Protein AF-A0A945A8N0-F1 (afdb_monomer_lite)

Structure (mmCIF, N/CA/C/O backbone):
data_AF-A0A945A8N0-F1
#
_entry.id   AF-A0A945A8N0-F1
#
loop_
_atom_site.group_PDB
_atom_site.id
_atom_site.type_symbol
_atom_site.label_atom_id
_atom_site.label_alt_id
_atom_site.label_comp_id
_atom_site.label_asym_id
_atom_site.label_entity_id
_atom_site.label_seq_id
_atom_site.pdbx_PDB_ins_code
_atom_site.Cartn_x
_atom_site.Cartn_y
_atom_site.Cartn_z
_atom_site.occupancy
_atom_site.B_iso_or_equiv
_atom_site.auth_seq_id
_atom_site.auth_comp_id
_atom_site.auth_asym_id
_atom_site.auth_atom_id
_atom_site.pdbx_PDB_model_num
ATOM 1 N N . SER A 1 1 ? -7.516 -14.928 -5.498 1.00 61.53 1 SER A N 1
ATOM 2 C CA . SER A 1 1 ? -8.522 -14.545 -6.513 1.00 61.53 1 SER A CA 1
ATOM 3 C C . SER A 1 1 ? -9.574 -15.622 -6.805 1.00 61.53 1 SER A C 1
ATOM 5 O O . SER A 1 1 ? -10.712 -15.244 -7.019 1.00 61.53 1 SER A O 1
ATOM 7 N N . ALA A 1 2 ? -9.307 -16.934 -6.730 1.00 69.88 2 ALA A N 1
ATOM 8 C CA . ALA A 1 2 ? -10.368 -17.948 -6.915 1.00 69.88 2 ALA A CA 1
ATOM 9 C C . ALA A 1 2 ? -11.457 -17.937 -5.819 1.00 69.88 2 ALA A C 1
ATOM 11 O O . ALA A 1 2 ? -12.638 -18.062 -6.122 1.00 69.88 2 ALA A O 1
ATOM 12 N N . ARG A 1 3 ? -11.065 -17.733 -4.552 1.00 75.88 3 ARG A N 1
ATOM 13 C CA . ARG A 1 3 ? -12.014 -17.584 -3.438 1.00 75.88 3 ARG A CA 1
ATOM 14 C C . ARG A 1 3 ? -12.901 -16.350 -3.614 1.00 75.88 3 ARG A C 1
ATOM 16 O O . ARG A 1 3 ? -14.107 -16.500 -3.582 1.00 75.88 3 ARG A O 1
ATOM 23 N N . LEU A 1 4 ? -12.302 -15.191 -3.907 1.00 73.12 4 LEU A N 1
ATOM 24 C CA . LEU A 1 4 ? -13.025 -13.930 -4.132 1.00 73.12 4 LEU A CA 1
ATOM 25 C C . LEU A 1 4 ? -14.099 -14.052 -5.225 1.00 73.12 4 LEU A C 1
ATOM 27 O O . LEU A 1 4 ? -15.208 -13.565 -5.064 1.00 73.12 4 LEU A O 1
ATOM 31 N N . VAL A 1 5 ? -13.803 -14.744 -6.329 1.00 76.75 5 VAL A N 1
ATOM 32 C CA . VAL A 1 5 ? -14.764 -14.961 -7.430 1.00 76.75 5 VAL A CA 1
ATOM 33 C C . VAL A 1 5 ? -15.985 -15.789 -6.999 1.00 76.75 5 VAL A C 1
ATOM 35 O O . VAL A 1 5 ? -17.083 -15.582 -7.509 1.00 76.75 5 VAL A O 1
ATOM 38 N N . ILE A 1 6 ? -15.806 -16.726 -6.069 1.00 77.38 6 ILE A N 1
ATOM 39 C CA . ILE A 1 6 ? -16.855 -17.663 -5.646 1.00 77.38 6 ILE A CA 1
ATOM 40 C C . ILE A 1 6 ? -17.604 -17.142 -4.416 1.00 77.38 6 ILE A C 1
ATOM 42 O O . ILE A 1 6 ? -18.830 -17.158 -4.407 1.00 77.38 6 ILE A O 1
ATOM 46 N N . ASP A 1 7 ? -16.875 -16.690 -3.397 1.00 73.50 7 ASP A N 1
ATOM 47 C CA . ASP A 1 7 ? -17.421 -16.291 -2.098 1.00 73.50 7 ASP A CA 1
ATOM 48 C C . ASP A 1 7 ? -17.846 -14.811 -2.084 1.00 73.50 7 ASP A C 1
ATOM 50 O O . ASP A 1 7 ? -18.909 -14.500 -1.557 1.00 73.50 7 ASP A O 1
ATOM 54 N N . GLU A 1 8 ? -17.062 -13.899 -2.673 1.00 77.94 8 GLU A N 1
ATOM 55 C CA . GLU A 1 8 ? -17.353 -12.456 -2.643 1.00 77.94 8 GLU A CA 1
ATOM 56 C C . GLU A 1 8 ? -18.157 -11.965 -3.862 1.00 77.94 8 GLU A C 1
ATOM 58 O O . GLU A 1 8 ? -19.059 -11.145 -3.707 1.00 77.94 8 GLU A O 1
ATOM 63 N N . PHE A 1 9 ? -17.877 -12.467 -5.070 1.00 76.50 9 PHE A N 1
ATOM 64 C CA . PHE A 1 9 ? -18.619 -12.097 -6.288 1.00 76.50 9 PHE A CA 1
ATOM 65 C C . PHE A 1 9 ? -19.846 -12.983 -6.563 1.00 76.50 9 PHE A C 1
ATOM 67 O O . PHE A 1 9 ? -20.593 -12.703 -7.497 1.00 76.50 9 PHE A O 1
ATOM 74 N N . TYR A 1 10 ? -20.062 -14.045 -5.775 1.00 78.44 10 TYR A N 1
ATOM 75 C CA . TYR A 1 10 ? -21.192 -14.983 -5.896 1.00 78.44 10 TYR A CA 1
ATOM 76 C C . TYR A 1 10 ? -21.394 -15.597 -7.297 1.00 78.44 10 TYR A C 1
ATOM 78 O O . TYR A 1 10 ? -22.492 -16.040 -7.633 1.00 78.44 10 TYR A O 1
ATOM 86 N N . ILE A 1 11 ? -20.343 -15.677 -8.123 1.00 77.06 11 ILE A N 1
ATOM 87 C CA . ILE A 1 11 ? -20.446 -16.167 -9.512 1.00 77.06 11 ILE A CA 1
ATOM 88 C C . ILE A 1 11 ? -20.772 -17.672 -9.551 1.00 77.06 11 ILE A C 1
ATOM 90 O O . ILE A 1 11 ? -21.426 -18.153 -10.475 1.00 77.06 11 ILE A O 1
ATOM 94 N N . PHE A 1 12 ? -20.359 -18.428 -8.529 1.00 77.25 12 PHE A N 1
ATOM 95 C CA . PHE A 1 12 ? -20.656 -19.853 -8.389 1.00 77.25 12 PHE A CA 1
ATOM 96 C C . PHE A 1 12 ? -21.023 -20.209 -6.947 1.00 77.25 12 PHE A C 1
ATOM 98 O O . PHE A 1 12 ? -20.563 -19.581 -6.000 1.00 77.25 12 PHE A O 1
ATOM 105 N N . LYS A 1 13 ? -21.792 -21.291 -6.756 1.00 79.06 13 LYS A N 1
ATOM 106 C CA . LYS A 1 13 ? -22.038 -21.847 -5.414 1.00 79.06 13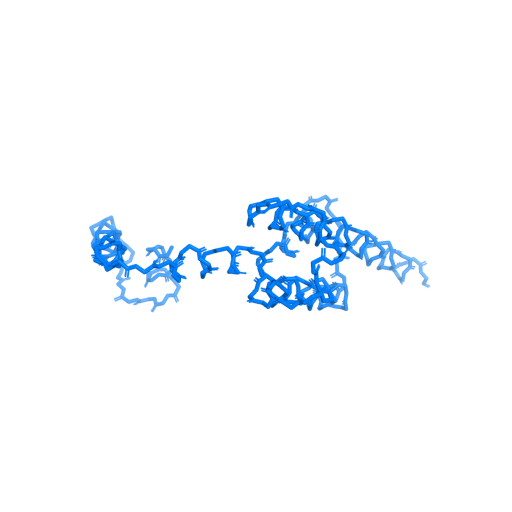 LYS A CA 1
ATOM 107 C C . LYS A 1 13 ? -20.736 -22.360 -4.793 1.00 79.06 13 LYS A C 1
ATOM 109 O O . LYS A 1 13 ? -19.941 -23.014 -5.477 1.00 79.06 13 LYS A O 1
ATOM 114 N N . ARG A 1 14 ? -20.558 -22.135 -3.489 1.00 78.69 14 ARG A N 1
ATOM 115 C CA . ARG A 1 14 ? -19.398 -22.606 -2.722 1.00 78.69 14 ARG A CA 1
ATOM 116 C C . ARG A 1 14 ? -19.330 -24.137 -2.737 1.00 78.69 14 ARG A C 1
ATOM 118 O O . ARG A 1 14 ? -20.122 -24.821 -2.099 1.00 78.69 14 ARG A O 1
ATOM 125 N N . SER A 1 15 ? -18.405 -24.675 -3.527 1.00 84.81 15 SER A N 1
ATOM 126 C CA . SER A 1 15 ? -18.193 -26.110 -3.741 1.00 84.81 15 SER A CA 1
ATOM 127 C C . SER A 1 15 ? -16.740 -26.368 -4.131 1.00 84.81 15 SER A C 1
ATOM 129 O O . SER A 1 15 ? -16.128 -25.549 -4.819 1.00 84.81 15 SER A O 1
ATOM 131 N N . ILE A 1 16 ? -16.196 -27.530 -3.749 1.00 83.69 16 ILE A N 1
ATOM 132 C CA . ILE A 1 16 ? -14.830 -27.952 -4.106 1.00 83.69 16 ILE A CA 1
ATOM 133 C C . ILE A 1 16 ? -14.652 -27.997 -5.631 1.00 83.69 16 ILE A C 1
ATOM 135 O O . ILE A 1 16 ? -13.614 -27.574 -6.142 1.00 83.69 16 ILE A O 1
ATOM 139 N N . LYS A 1 17 ? -15.668 -28.466 -6.372 1.00 85.94 17 LYS A N 1
ATOM 140 C CA . LYS A 1 17 ? -15.616 -28.553 -7.841 1.00 85.94 17 LYS A CA 1
ATOM 141 C C . LYS A 1 17 ? -15.509 -27.162 -8.472 1.00 85.94 17 LYS A C 1
ATOM 143 O O . LYS A 1 17 ? -14.647 -26.943 -9.316 1.00 85.94 17 LYS A O 1
ATOM 148 N N . ASN A 1 18 ? -16.317 -26.215 -7.999 1.00 84.06 18 ASN A N 1
ATOM 149 C CA . ASN A 1 18 ? -16.313 -24.835 -8.493 1.00 84.06 18 ASN A CA 1
ATOM 150 C C . ASN A 1 18 ? -15.016 -24.104 -8.116 1.00 84.06 18 ASN A C 1
ATOM 152 O O . ASN A 1 18 ? -14.457 -23.385 -8.939 1.00 84.06 18 ASN A O 1
ATOM 156 N N . GLY A 1 19 ? -14.484 -24.366 -6.915 1.00 84.75 19 GLY A N 1
ATOM 157 C CA . GLY A 1 19 ? -13.174 -23.877 -6.477 1.00 84.75 19 GLY A CA 1
ATOM 158 C C . GLY A 1 19 ? -12.042 -24.305 -7.408 1.00 84.75 19 GLY A C 1
ATOM 159 O O . GLY A 1 19 ? -11.244 -23.472 -7.836 1.00 84.75 19 GLY A O 1
ATOM 160 N N . ARG A 1 20 ? -12.009 -25.591 -7.777 1.00 89.50 20 ARG A N 1
ATOM 161 C CA . ARG A 1 20 ? -11.009 -26.133 -8.708 1.00 89.50 20 ARG A CA 1
ATOM 162 C C . ARG A 1 20 ? -11.128 -25.525 -10.103 1.00 89.50 20 ARG A C 1
ATOM 164 O O . ARG A 1 20 ? -10.103 -25.162 -10.668 1.00 89.50 20 ARG A O 1
ATOM 171 N N . ILE A 1 21 ? -12.351 -25.359 -10.616 1.00 87.75 21 ILE A N 1
ATOM 172 C CA . ILE A 1 21 ? -12.590 -24.715 -11.917 1.00 87.75 21 ILE A CA 1
ATOM 173 C C . ILE A 1 21 ? -12.052 -23.280 -11.901 1.00 87.75 21 ILE A C 1
ATOM 175 O O . ILE A 1 21 ? -11.253 -22.920 -12.761 1.00 87.75 21 ILE A O 1
ATOM 179 N N . ALA A 1 22 ? -12.397 -22.483 -10.884 1.00 87.06 22 ALA A N 1
ATOM 180 C CA . ALA A 1 22 ? -11.898 -21.114 -10.771 1.00 87.06 22 ALA A CA 1
ATOM 181 C C . ALA A 1 22 ? -10.362 -21.062 -10.693 1.00 87.06 22 ALA A C 1
ATOM 183 O O . ALA A 1 22 ? -9.743 -20.245 -11.375 1.00 87.06 22 ALA A O 1
ATOM 184 N N . MET A 1 23 ? -9.735 -21.954 -9.916 1.00 89.25 23 MET A N 1
ATOM 185 C CA . MET A 1 23 ? -8.273 -22.066 -9.860 1.00 89.25 23 MET A CA 1
ATOM 186 C C . MET A 1 23 ? -7.666 -22.401 -11.228 1.00 89.25 23 MET A C 1
ATOM 188 O O . MET A 1 23 ? -6.725 -21.725 -11.641 1.00 89.25 23 MET A O 1
ATOM 192 N N . SER A 1 24 ? -8.215 -23.384 -11.952 1.00 90.38 24 SER A N 1
ATOM 193 C CA . SER A 1 24 ? -7.718 -23.752 -13.284 1.00 90.38 24 SER A CA 1
ATOM 194 C C . SER A 1 24 ? -7.872 -22.625 -14.301 1.00 90.38 24 SER A C 1
ATOM 196 O O . SER A 1 24 ? -6.977 -22.410 -15.111 1.00 90.38 24 SER A O 1
ATOM 198 N N . THR A 1 25 ? -8.960 -21.859 -14.221 1.00 90.12 25 THR A N 1
ATOM 199 C CA . THR A 1 25 ? -9.207 -20.721 -15.106 1.00 90.12 25 THR A CA 1
ATOM 200 C C . THR A 1 25 ? -8.189 -19.609 -14.863 1.00 90.12 25 THR A C 1
ATOM 202 O O . THR A 1 25 ? -7.555 -19.148 -15.809 1.00 90.12 25 THR A O 1
ATOM 205 N N . PHE A 1 26 ? -7.954 -19.220 -13.603 1.00 89.12 26 PHE A N 1
ATOM 206 C CA . PHE A 1 26 ? -6.913 -18.238 -13.274 1.00 89.12 26 PHE A CA 1
ATOM 207 C C . PHE A 1 26 ? -5.516 -18.709 -13.689 1.00 89.12 26 PHE A C 1
ATOM 209 O O . PHE A 1 26 ? -4.736 -17.907 -14.199 1.00 89.12 26 PHE A O 1
ATOM 216 N N . MET A 1 27 ? -5.214 -19.997 -13.509 1.00 89.44 27 MET A N 1
ATOM 217 C CA . MET A 1 27 ? -3.953 -20.589 -13.955 1.00 89.44 27 MET A CA 1
ATOM 218 C C . MET A 1 27 ? -3.798 -20.493 -15.478 1.00 89.44 27 MET A C 1
ATOM 220 O O . MET A 1 27 ? -2.757 -20.045 -15.949 1.00 89.44 27 MET A O 1
ATOM 224 N N . ALA A 1 28 ? -4.827 -20.869 -16.244 1.00 92.00 28 ALA A N 1
ATOM 225 C CA . ALA A 1 28 ? -4.802 -20.813 -17.703 1.00 92.00 28 ALA A CA 1
ATOM 226 C C . ALA A 1 28 ? -4.631 -19.376 -18.217 1.00 92.00 28 ALA A C 1
ATOM 228 O O . ALA A 1 28 ? -3.811 -19.141 -19.099 1.00 92.00 28 ALA A O 1
ATOM 229 N N . PHE A 1 29 ? -5.336 -18.405 -17.628 1.00 87.94 29 PHE A N 1
ATOM 230 C CA . PHE A 1 29 ? -5.161 -16.991 -17.972 1.00 87.94 29 PHE A CA 1
ATOM 231 C C . PHE A 1 29 ? -3.764 -16.472 -17.626 1.00 87.94 29 PHE A C 1
ATOM 233 O O . PHE A 1 29 ? -3.154 -15.794 -18.447 1.00 87.94 29 PHE A O 1
ATOM 240 N N . GLY A 1 30 ? -3.233 -16.815 -16.448 1.00 85.38 30 GLY A N 1
ATOM 241 C CA . GLY A 1 30 ? -1.864 -16.461 -16.072 1.00 85.38 30 GLY A CA 1
ATOM 242 C C . GLY A 1 30 ? -0.836 -17.036 -17.050 1.00 85.38 30 GLY A C 1
ATOM 243 O O . GLY A 1 30 ? 0.042 -16.312 -17.508 1.00 85.38 30 GLY A O 1
ATOM 244 N N . LEU A 1 31 ? -0.996 -18.304 -17.439 1.00 87.44 31 LEU A N 1
ATOM 245 C CA . LEU A 1 31 ? -0.125 -18.968 -18.409 1.00 87.44 31 LEU A CA 1
ATOM 246 C C . LEU A 1 31 ? -0.218 -18.308 -19.789 1.00 87.44 31 LEU A C 1
ATOM 248 O O . LEU A 1 31 ? 0.812 -18.004 -20.388 1.00 87.44 31 LEU A O 1
ATOM 252 N N . LEU A 1 32 ? -1.428 -18.012 -20.268 1.00 87.25 32 LEU A N 1
ATOM 253 C CA . LEU A 1 32 ? -1.618 -17.277 -21.520 1.00 87.25 32 LEU A CA 1
ATOM 254 C C . LEU A 1 32 ? -0.897 -15.927 -21.483 1.00 87.25 32 LEU A C 1
ATOM 256 O O . LEU A 1 32 ? -0.185 -15.609 -22.429 1.00 87.25 32 LEU A O 1
ATOM 260 N N . PHE A 1 33 ? -0.993 -15.178 -20.379 1.00 81.81 33 PHE A N 1
ATOM 261 C CA . PHE A 1 33 ? -0.272 -13.913 -20.229 1.00 81.81 33 PHE A CA 1
ATOM 262 C C . PHE A 1 33 ? 1.253 -14.073 -20.223 1.00 81.81 33 PHE A C 1
ATOM 264 O O . PHE A 1 33 ? 1.941 -13.193 -20.733 1.00 81.81 33 PHE A O 1
ATOM 271 N N . THR A 1 34 ? 1.792 -15.191 -19.727 1.00 80.88 34 THR A N 1
ATOM 272 C CA . THR A 1 34 ? 3.243 -15.455 -19.774 1.00 80.88 34 THR A CA 1
ATOM 273 C C . THR A 1 34 ? 3.770 -15.828 -21.160 1.00 80.88 34 THR A C 1
ATOM 275 O O . THR A 1 34 ? 4.956 -15.645 -21.417 1.00 80.88 34 THR A O 1
ATOM 278 N N . LEU A 1 35 ? 2.916 -16.327 -22.062 1.00 81.38 35 LEU A N 1
ATOM 279 C CA . LEU A 1 35 ? 3.319 -16.664 -23.433 1.00 81.38 35 LEU A CA 1
ATOM 280 C C . LEU A 1 35 ? 3.505 -15.421 -24.318 1.00 81.38 35 LEU A C 1
ATOM 282 O O . LEU A 1 35 ? 4.124 -15.518 -25.376 1.00 81.38 35 LEU A O 1
ATOM 286 N N . PHE A 1 36 ? 3.006 -14.255 -23.894 1.00 77.00 36 PHE A N 1
ATOM 287 C CA . PHE A 1 36 ? 3.257 -12.995 -24.585 1.00 77.00 36 PHE A CA 1
ATOM 288 C C . PHE A 1 36 ? 4.595 -12.396 -24.122 1.00 77.00 36 PHE A C 1
ATOM 290 O O . PHE A 1 36 ? 4.736 -12.054 -22.944 1.00 77.00 36 PHE A O 1
ATOM 297 N N . PRO A 1 37 ? 5.581 -12.217 -25.020 1.00 62.56 37 PRO A N 1
ATOM 298 C CA . PRO A 1 37 ? 6.841 -11.582 -24.667 1.00 62.56 37 PRO A CA 1
ATOM 299 C C . PRO A 1 37 ? 6.585 -10.106 -24.354 1.00 62.56 37 PRO A C 1
ATOM 301 O O . PRO A 1 37 ? 6.350 -9.297 -25.249 1.00 62.56 37 PRO A O 1
ATOM 304 N N . SER A 1 38 ? 6.605 -9.744 -23.073 1.00 62.22 38 SER A N 1
ATOM 305 C CA . SER A 1 38 ? 6.4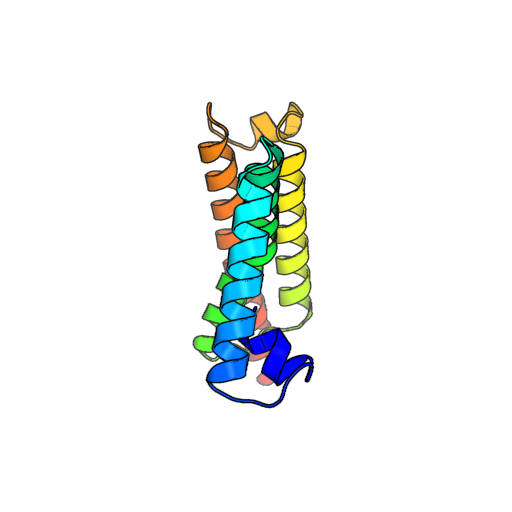65 -8.351 -22.659 1.00 62.22 38 SER A CA 1
ATOM 306 C C . SER A 1 38 ? 7.293 -8.072 -21.403 1.00 62.22 38 SER A C 1
ATOM 308 O O . SER A 1 38 ? 7.083 -8.664 -20.346 1.00 62.22 38 SER A O 1
ATOM 310 N N . GLN A 1 39 ? 8.262 -7.154 -21.502 1.00 62.94 39 GLN A N 1
ATOM 311 C CA . GLN A 1 39 ? 8.982 -6.661 -20.318 1.00 62.94 39 GLN A CA 1
ATOM 312 C C . GLN A 1 39 ? 8.058 -5.878 -19.369 1.00 62.94 39 GLN A C 1
ATOM 314 O O . GLN A 1 39 ? 8.335 -5.779 -18.174 1.00 62.94 39 GLN A O 1
ATOM 319 N N . SER A 1 40 ? 6.922 -5.396 -19.881 1.00 70.44 40 SER A N 1
ATOM 320 C CA . SER A 1 40 ? 5.905 -4.679 -19.115 1.00 70.44 40 SER A CA 1
ATOM 321 C C . SER A 1 40 ? 5.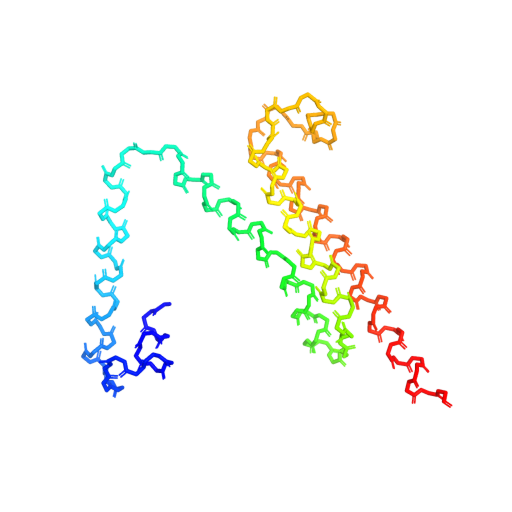234 -5.530 -18.037 1.00 70.44 40 SER A C 1
ATOM 323 O O . SER A 1 40 ? 4.740 -4.962 -17.068 1.00 70.44 40 SER A O 1
ATOM 325 N N . LEU A 1 41 ? 5.231 -6.866 -18.146 1.00 74.38 41 LEU A N 1
ATOM 326 C CA . LEU A 1 41 ? 4.609 -7.728 -17.135 1.00 74.38 41 LEU A CA 1
ATOM 327 C C . LEU A 1 41 ? 5.381 -7.671 -15.808 1.00 74.38 41 LEU A C 1
ATOM 329 O O . LEU A 1 41 ? 4.777 -7.525 -14.747 1.00 74.38 41 LEU A O 1
ATOM 333 N N . PHE A 1 42 ? 6.716 -7.692 -15.864 1.00 76.75 42 PHE A N 1
ATOM 334 C CA . PHE A 1 42 ? 7.557 -7.552 -14.671 1.00 76.75 42 PHE A CA 1
ATOM 335 C C . PHE A 1 42 ? 7.457 -6.156 -14.056 1.00 76.75 42 PHE A C 1
ATOM 337 O O . PHE A 1 42 ? 7.355 -6.039 -12.836 1.00 76.75 42 PHE A O 1
ATOM 344 N N . ASP A 1 43 ? 7.430 -5.109 -14.884 1.00 80.38 43 ASP A N 1
ATOM 345 C CA . ASP A 1 43 ? 7.241 -3.742 -14.393 1.00 80.38 43 ASP A CA 1
ATOM 346 C C . ASP A 1 43 ? 5.853 -3.561 -13.759 1.00 80.38 43 ASP A C 1
ATOM 348 O O . ASP A 1 43 ? 5.744 -2.999 -12.673 1.00 80.38 43 ASP A O 1
ATOM 352 N N . ALA A 1 44 ? 4.794 -4.115 -14.356 1.00 84.62 44 ALA A N 1
ATOM 353 C CA . ALA A 1 44 ? 3.445 -4.056 -13.795 1.00 84.62 44 ALA A CA 1
ATOM 354 C C . ALA A 1 44 ? 3.349 -4.758 -12.429 1.00 84.62 44 ALA A C 1
ATOM 356 O O . ALA A 1 44 ? 2.731 -4.231 -11.499 1.00 84.62 44 ALA A O 1
ATOM 357 N N . VAL A 1 45 ? 3.983 -5.925 -12.270 1.00 85.56 45 VAL A N 1
ATOM 358 C CA . VAL A 1 45 ? 4.029 -6.634 -10.979 1.00 85.56 45 VAL A CA 1
ATOM 359 C C . VAL A 1 45 ? 4.834 -5.848 -9.944 1.00 85.56 45 VAL A C 1
ATOM 361 O O . VAL A 1 45 ? 4.402 -5.741 -8.798 1.00 85.56 45 VAL A O 1
ATOM 364 N N . ALA A 1 46 ? 5.961 -5.250 -10.337 1.00 86.62 46 ALA A N 1
ATOM 365 C CA . ALA A 1 46 ? 6.755 -4.413 -9.443 1.00 86.62 46 ALA A CA 1
ATOM 366 C C . ALA A 1 46 ? 5.947 -3.204 -8.941 1.00 86.62 46 ALA A C 1
ATOM 368 O O . ALA A 1 46 ? 5.830 -3.010 -7.735 1.00 86.62 46 ALA A O 1
ATOM 369 N N . VAL A 1 47 ? 5.296 -2.459 -9.842 1.00 88.56 47 VAL A N 1
ATOM 370 C CA . VAL A 1 47 ? 4.469 -1.285 -9.504 1.00 88.56 47 VAL A CA 1
ATOM 371 C C . VAL A 1 47 ? 3.303 -1.663 -8.596 1.00 88.56 47 VAL A C 1
ATOM 373 O O . VAL A 1 47 ? 3.069 -1.010 -7.580 1.00 88.56 47 VAL A O 1
ATOM 376 N N . THR A 1 48 ? 2.563 -2.720 -8.938 1.00 89.88 48 THR A N 1
ATOM 377 C CA . THR A 1 48 ? 1.402 -3.151 -8.142 1.00 89.88 48 THR A CA 1
ATOM 378 C C . THR A 1 48 ? 1.817 -3.683 -6.769 1.00 89.88 48 THR A C 1
ATOM 380 O O . THR A 1 48 ? 1.148 -3.396 -5.775 1.00 89.88 48 THR A O 1
ATOM 383 N N . GLY A 1 49 ? 2.958 -4.375 -6.681 1.00 89.62 49 GLY A N 1
ATOM 384 C CA . GLY A 1 49 ? 3.573 -4.779 -5.418 1.00 89.62 49 GLY A CA 1
ATOM 385 C C . GLY A 1 49 ? 3.947 -3.577 -4.551 1.00 89.62 49 GLY A C 1
ATOM 386 O O . GLY A 1 49 ? 3.513 -3.496 -3.399 1.00 89.62 49 GLY A O 1
ATOM 387 N N . THR A 1 50 ? 4.663 -2.602 -5.117 1.00 91.25 50 THR A N 1
ATOM 388 C CA . THR A 1 50 ? 5.046 -1.355 -4.436 1.00 91.25 50 THR A CA 1
ATOM 389 C C . THR A 1 50 ? 3.827 -0.552 -3.985 1.00 91.25 50 THR A C 1
ATOM 391 O O . THR A 1 50 ? 3.820 -0.036 -2.872 1.00 91.25 50 THR A O 1
ATOM 394 N N . ALA A 1 51 ? 2.757 -0.506 -4.782 1.00 92.06 51 ALA A N 1
ATOM 395 C CA . ALA A 1 51 ? 1.511 0.171 -4.423 1.00 92.06 51 ALA A CA 1
ATOM 396 C C . ALA A 1 51 ? 0.790 -0.475 -3.227 1.00 92.06 51 ALA A C 1
ATOM 398 O O . ALA A 1 51 ? 0.050 0.203 -2.523 1.00 92.06 51 ALA A O 1
ATOM 399 N N . SER A 1 52 ? 1.000 -1.771 -2.977 1.00 93.56 52 SER A N 1
ATOM 400 C CA . SER A 1 52 ? 0.397 -2.490 -1.845 1.00 93.56 52 SER A CA 1
ATOM 401 C C . SER A 1 52 ? 1.216 -2.418 -0.549 1.00 93.56 52 SER A C 1
ATOM 403 O O . SER A 1 52 ? 0.721 -2.811 0.509 1.00 93.56 52 SER A O 1
ATOM 405 N N . MET A 1 53 ? 2.447 -1.891 -0.590 1.00 93.19 53 MET A N 1
ATOM 406 C CA . MET A 1 53 ? 3.371 -1.930 0.550 1.00 93.19 53 MET A CA 1
ATOM 407 C C . MET A 1 53 ? 2.909 -1.139 1.772 1.00 93.19 53 MET A C 1
ATOM 409 O O . MET A 1 53 ? 3.288 -1.498 2.887 1.00 93.19 53 MET A O 1
ATOM 413 N N . PHE A 1 54 ? 2.054 -0.124 1.609 1.00 93.69 54 PHE A N 1
ATOM 414 C CA . PHE A 1 54 ? 1.454 0.578 2.751 1.00 93.69 54 PHE A CA 1
ATOM 415 C C . PHE A 1 54 ? 0.624 -0.345 3.663 1.00 93.69 54 PHE A C 1
ATOM 417 O O . PHE A 1 54 ? 0.463 -0.047 4.846 1.00 93.69 54 PHE A O 1
ATOM 424 N N . LEU A 1 55 ? 0.111 -1.475 3.154 1.00 93.88 55 LEU A N 1
ATOM 425 C CA . LEU A 1 55 ? -0.675 -2.415 3.956 1.00 93.88 55 LEU A CA 1
ATOM 426 C C . LEU A 1 55 ? 0.168 -3.090 5.038 1.00 93.88 55 LEU A C 1
ATOM 428 O O . LEU A 1 55 ? -0.354 -3.377 6.109 1.00 93.88 55 LEU A O 1
ATOM 432 N N . THR A 1 56 ? 1.458 -3.318 4.797 1.00 94.31 56 THR A N 1
ATOM 433 C CA . THR A 1 56 ? 2.359 -3.980 5.750 1.00 94.31 56 THR A CA 1
ATOM 434 C C . THR A 1 56 ? 2.439 -3.250 7.099 1.00 94.31 56 THR A C 1
ATOM 436 O O . THR A 1 56 ? 2.096 -3.861 8.115 1.00 94.31 56 THR A O 1
ATOM 439 N N . PRO A 1 57 ? 2.821 -1.958 7.167 1.00 92.75 57 PRO A N 1
ATOM 440 C CA . PRO A 1 57 ? 2.868 -1.236 8.436 1.00 92.75 57 PRO A CA 1
ATOM 441 C C . PRO A 1 57 ? 1.478 -1.082 9.069 1.00 92.75 57 PRO A C 1
ATOM 443 O O . PRO A 1 57 ? 1.349 -1.201 10.287 1.00 92.75 57 PRO A O 1
ATOM 446 N N . VAL A 1 58 ? 0.427 -0.899 8.260 1.00 93.25 58 VAL A N 1
ATOM 447 C CA . VAL A 1 58 ? -0.959 -0.798 8.744 1.00 93.25 58 VAL A CA 1
ATOM 448 C C . VAL A 1 58 ? -1.406 -2.099 9.421 1.00 93.25 58 VAL A C 1
ATOM 450 O O . VAL A 1 58 ? -1.924 -2.077 10.540 1.00 93.25 58 VAL A O 1
ATOM 453 N N . MET A 1 59 ? -1.180 -3.247 8.781 1.00 93.62 59 MET A N 1
ATOM 454 C CA . MET A 1 59 ? -1.538 -4.559 9.326 1.00 93.62 59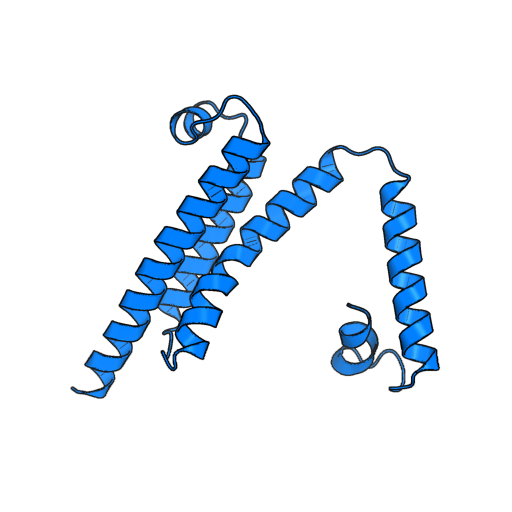 MET A CA 1
ATOM 455 C C . MET A 1 59 ? -0.722 -4.900 10.571 1.00 93.62 59 MET A C 1
ATOM 457 O O . MET A 1 59 ? -1.285 -5.374 11.550 1.00 93.62 59 MET A O 1
ATOM 461 N N . ILE A 1 60 ? 0.584 -4.621 10.582 1.00 94.56 60 ILE A N 1
ATOM 462 C CA . ILE A 1 60 ? 1.430 -4.924 11.745 1.00 94.56 60 ILE A CA 1
ATOM 463 C C . ILE A 1 60 ? 1.013 -4.085 12.958 1.00 94.56 60 ILE A C 1
ATOM 465 O O . ILE A 1 60 ? 0.835 -4.624 14.050 1.00 94.56 60 ILE A O 1
ATOM 469 N N . VAL A 1 61 ? 0.798 -2.779 12.781 1.00 92.19 61 VAL A N 1
ATOM 470 C CA . VAL A 1 61 ? 0.394 -1.901 13.889 1.00 92.19 61 VAL A CA 1
ATOM 471 C C . VAL A 1 61 ? -1.009 -2.248 14.400 1.00 92.19 61 VAL A C 1
ATOM 473 O O . VAL A 1 61 ? -1.227 -2.246 15.612 1.00 92.19 61 VAL A O 1
ATOM 476 N N . THR A 1 62 ? -1.949 -2.599 13.517 1.00 90.56 62 THR A N 1
ATOM 477 C CA . THR A 1 62 ? -3.286 -3.059 13.938 1.00 90.56 62 THR A CA 1
ATOM 478 C C . THR A 1 62 ? -3.256 -4.413 14.638 1.00 90.56 62 THR A C 1
ATOM 480 O O . THR A 1 62 ? -3.943 -4.585 15.644 1.00 90.56 62 THR A O 1
ATOM 483 N N . PHE A 1 63 ? -2.416 -5.346 14.186 1.00 92.88 63 PHE A N 1
ATOM 484 C CA . PHE A 1 63 ? -2.228 -6.645 14.835 1.00 92.88 63 PHE A CA 1
ATOM 485 C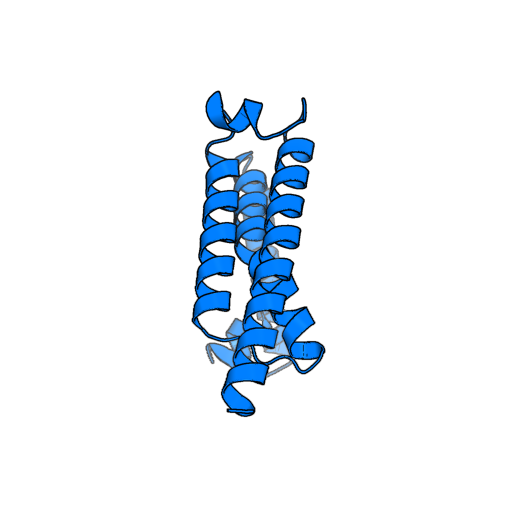 C . PHE A 1 63 ? -1.643 -6.513 16.251 1.00 92.88 63 PHE A C 1
ATOM 487 O O . PHE A 1 63 ? -2.040 -7.238 17.157 1.00 92.88 63 PHE A O 1
ATOM 494 N N . LEU A 1 64 ? -0.778 -5.520 16.478 1.00 91.81 64 LEU A N 1
ATOM 495 C CA . LEU A 1 64 ? -0.261 -5.152 17.804 1.00 91.81 64 LEU A CA 1
ATOM 496 C C . LEU A 1 64 ? -1.286 -4.401 18.686 1.00 91.81 64 LEU A C 1
ATOM 498 O O . LEU A 1 64 ? -0.941 -3.907 19.761 1.00 91.81 64 LEU A O 1
ATOM 502 N N . GLY A 1 65 ? -2.544 -4.281 18.249 1.00 86.19 65 GLY A N 1
ATOM 503 C CA . GLY A 1 65 ? -3.622 -3.618 18.989 1.00 86.19 65 GLY A CA 1
ATOM 504 C C . GLY A 1 65 ? -3.650 -2.091 18.845 1.00 86.19 65 GLY A C 1
ATOM 505 O O . GLY A 1 65 ? -4.331 -1.406 19.613 1.00 86.19 65 GLY A O 1
ATOM 506 N N . GLY A 1 66 ? -2.909 -1.525 17.888 1.00 85.44 66 GLY A N 1
ATOM 507 C CA . GLY A 1 66 ? -2.968 -0.106 17.549 1.00 85.44 66 GLY A CA 1
ATOM 508 C C . GLY A 1 66 ? -4.205 0.230 16.711 1.00 85.44 66 GLY A C 1
ATOM 509 O O . GLY A 1 66 ? -4.483 -0.421 15.709 1.00 85.44 66 GLY A O 1
ATOM 510 N N . LYS A 1 67 ? -4.943 1.283 17.078 1.00 88.12 67 LYS A N 1
ATOM 511 C CA . LYS A 1 67 ? -6.005 1.839 16.224 1.00 88.12 67 LYS A CA 1
ATOM 512 C C . LYS A 1 67 ? -5.411 2.926 15.337 1.00 88.12 67 LYS A C 1
ATOM 514 O O . LYS A 1 67 ? -5.011 3.974 15.843 1.00 88.12 67 LYS A O 1
ATOM 519 N N . ILE A 1 68 ? -5.360 2.686 14.032 1.00 89.31 68 ILE A N 1
ATOM 520 C CA . ILE A 1 68 ? -4.789 3.632 13.068 1.00 89.31 68 ILE A CA 1
ATOM 521 C C . ILE A 1 68 ? -5.880 4.617 12.620 1.00 89.31 68 ILE A C 1
ATOM 523 O O . ILE A 1 68 ? -6.942 4.174 12.182 1.00 89.31 68 ILE A O 1
ATOM 527 N N . PRO A 1 69 ? -5.662 5.939 12.736 1.00 91.88 69 PRO A N 1
ATOM 528 C CA . PRO A 1 69 ? -6.611 6.935 12.254 1.00 91.88 69 PRO A CA 1
ATOM 529 C C . PRO A 1 69 ? -6.614 6.993 10.723 1.00 91.88 69 PRO A C 1
ATOM 531 O O . PRO A 1 69 ? -5.606 6.708 10.073 1.00 91.88 69 PRO A O 1
ATOM 534 N N . ILE A 1 70 ? -7.730 7.436 10.140 1.00 91.88 70 ILE A N 1
ATOM 535 C CA . ILE A 1 70 ? -7.903 7.454 8.680 1.00 91.88 70 ILE A CA 1
ATOM 536 C C . ILE A 1 70 ? -6.872 8.334 7.961 1.00 91.88 70 ILE A C 1
ATOM 538 O O . ILE A 1 70 ? -6.409 7.981 6.883 1.00 91.88 70 ILE A O 1
ATOM 542 N N . TRP A 1 71 ? -6.427 9.426 8.589 1.00 93.25 71 TRP A N 1
ATOM 543 C CA . TRP A 1 71 ? -5.389 10.302 8.040 1.00 93.25 71 TRP A CA 1
ATOM 544 C C . TRP A 1 71 ? -4.049 9.586 7.867 1.00 93.25 71 TRP A C 1
ATOM 546 O O . TRP A 1 71 ? -3.427 9.696 6.815 1.00 93.25 71 TRP A O 1
ATOM 556 N N . ALA A 1 72 ? -3.629 8.802 8.864 1.00 91.94 72 ALA A N 1
ATOM 557 C CA . ALA A 1 72 ? -2.390 8.032 8.785 1.00 91.94 72 ALA A CA 1
ATOM 558 C C . ALA A 1 72 ? -2.468 6.975 7.674 1.00 91.94 72 ALA A C 1
ATOM 560 O O . ALA A 1 72 ? -1.508 6.799 6.931 1.00 91.94 72 ALA A O 1
ATOM 561 N N . TYR A 1 73 ? -3.625 6.325 7.519 1.00 92.69 73 TYR A N 1
ATOM 562 C CA . TYR A 1 73 ? -3.874 5.384 6.426 1.00 92.69 73 TYR A CA 1
ATOM 563 C C . TYR A 1 73 ? -3.795 6.053 5.044 1.00 92.69 73 TYR A C 1
ATOM 565 O O . TYR A 1 73 ? -3.139 5.542 4.142 1.00 92.69 73 TYR A O 1
ATOM 573 N N . ILE A 1 74 ? -4.429 7.218 4.878 1.00 95.12 74 ILE A N 1
ATOM 574 C CA . ILE A 1 74 ? -4.435 7.948 3.604 1.00 95.12 74 ILE A CA 1
ATOM 575 C C . ILE A 1 74 ? -3.020 8.411 3.236 1.00 95.12 74 ILE A C 1
ATOM 577 O O . ILE A 1 74 ? -2.604 8.239 2.093 1.00 95.12 74 ILE A O 1
ATOM 581 N N . ILE A 1 75 ? -2.254 8.951 4.191 1.00 94.69 75 ILE A N 1
ATOM 582 C CA . ILE A 1 75 ? -0.885 9.424 3.934 1.00 94.69 75 ILE A CA 1
ATOM 583 C C . ILE A 1 75 ? 0.025 8.263 3.516 1.00 94.69 75 ILE A C 1
ATOM 585 O O . ILE A 1 75 ? 0.767 8.394 2.543 1.00 94.69 75 ILE A O 1
ATOM 589 N N . THR A 1 76 ? -0.029 7.123 4.214 1.00 93.44 76 THR A N 1
ATOM 590 C CA . THR A 1 76 ? 0.801 5.963 3.852 1.00 93.44 76 THR A CA 1
ATOM 591 C C . THR A 1 76 ? 0.409 5.385 2.496 1.00 93.44 76 THR A C 1
ATOM 593 O O . THR A 1 76 ? 1.293 5.038 1.711 1.00 93.44 76 THR A O 1
ATOM 596 N N . TRP A 1 77 ? -0.888 5.358 2.176 1.00 95.00 77 TRP A N 1
ATOM 597 C CA . TRP A 1 77 ? -1.381 4.971 0.856 1.00 95.00 77 TRP A CA 1
ATOM 598 C C . TRP A 1 77 ? -0.859 5.895 -0.253 1.00 95.00 77 TRP A C 1
ATOM 600 O O . TRP A 1 77 ? -0.281 5.413 -1.228 1.00 95.00 77 TRP A O 1
ATOM 610 N N . PHE A 1 78 ? -0.983 7.217 -0.087 1.00 95.69 78 PHE A N 1
ATOM 611 C CA . PHE A 1 78 ? -0.479 8.186 -1.067 1.00 95.69 78 PHE A CA 1
ATOM 612 C C . PHE A 1 78 ? 1.032 8.062 -1.265 1.00 95.69 78 PHE A C 1
ATOM 614 O O . PHE A 1 78 ? 1.504 8.080 -2.400 1.00 95.69 78 PHE A O 1
ATOM 621 N N . PHE A 1 79 ? 1.794 7.881 -0.186 1.00 94.00 79 PHE A N 1
ATOM 622 C CA . PHE A 1 79 ? 3.243 7.721 -0.274 1.00 94.00 79 PHE A CA 1
ATOM 623 C C . PHE A 1 79 ? 3.645 6.455 -1.044 1.00 94.00 79 PHE A C 1
ATOM 625 O O . PHE A 1 79 ? 4.540 6.487 -1.887 1.00 94.00 79 PHE A O 1
ATOM 632 N N . SER A 1 80 ? 2.934 5.350 -0.812 1.00 93.50 80 SER A N 1
ATOM 633 C CA . SER A 1 80 ? 3.132 4.091 -1.537 1.00 93.50 80 SER A CA 1
ATOM 634 C C . SER A 1 80 ? 2.788 4.221 -3.023 1.00 93.50 80 SER A C 1
ATOM 636 O O . SER A 1 80 ? 3.504 3.674 -3.861 1.00 93.50 80 SER A O 1
ATOM 638 N N . MET A 1 81 ? 1.745 4.988 -3.363 1.00 93.56 81 MET A N 1
ATOM 639 C CA . MET A 1 81 ? 1.411 5.308 -4.754 1.00 93.56 81 MET A CA 1
ATOM 640 C C . MET A 1 81 ? 2.500 6.150 -5.416 1.00 93.56 81 MET A C 1
ATOM 642 O O . MET A 1 81 ? 2.935 5.814 -6.514 1.00 93.56 81 MET A O 1
ATOM 646 N N . ILE A 1 82 ? 2.999 7.192 -4.742 1.00 91.56 82 ILE A N 1
ATOM 647 C CA . ILE A 1 82 ? 4.105 8.019 -5.251 1.00 91.56 82 ILE A CA 1
ATOM 648 C C . ILE A 1 82 ? 5.340 7.155 -5.529 1.00 91.56 82 ILE A C 1
ATOM 650 O O . ILE A 1 82 ? 5.936 7.289 -6.592 1.00 91.56 82 ILE A O 1
ATOM 654 N N . GLY A 1 83 ? 5.693 6.230 -4.632 1.00 88.56 83 GLY A N 1
ATOM 655 C CA . GLY A 1 83 ? 6.809 5.309 -4.860 1.00 88.56 83 GLY A CA 1
ATOM 656 C C . GLY A 1 83 ? 6.586 4.351 -6.038 1.00 88.56 83 GLY A C 1
ATOM 657 O O . GLY A 1 83 ? 7.509 4.098 -6.809 1.00 88.56 83 GLY A O 1
ATOM 658 N N . ALA A 1 84 ? 5.357 3.869 -6.239 1.00 89.50 84 ALA A N 1
ATOM 659 C CA . ALA A 1 84 ? 5.008 3.048 -7.399 1.00 89.50 84 ALA A CA 1
ATOM 660 C C . ALA A 1 84 ? 5.124 3.835 -8.720 1.00 89.50 84 ALA A C 1
ATOM 662 O O . ALA A 1 84 ? 5.668 3.325 -9.701 1.00 89.50 84 ALA A O 1
ATOM 663 N N . PHE A 1 85 ? 4.688 5.100 -8.738 1.00 88.00 85 PHE A N 1
ATOM 664 C CA . PHE A 1 85 ? 4.886 5.991 -9.885 1.00 88.00 85 PHE A CA 1
ATOM 665 C C . PHE A 1 85 ? 6.363 6.337 -10.099 1.00 88.00 85 PHE A C 1
ATOM 667 O O . PHE A 1 85 ? 6.820 6.340 -11.239 1.00 88.00 85 PHE A O 1
ATOM 674 N N . ALA A 1 86 ? 7.131 6.557 -9.030 1.00 86.31 86 ALA A N 1
ATOM 675 C CA . ALA A 1 86 ? 8.567 6.812 -9.122 1.00 86.31 86 ALA A CA 1
ATOM 676 C C . ALA A 1 86 ? 9.315 5.653 -9.801 1.00 86.31 86 ALA A C 1
ATOM 678 O O . ALA A 1 86 ? 10.251 5.894 -10.555 1.00 86.31 86 ALA A O 1
ATOM 679 N N . TYR A 1 87 ? 8.864 4.407 -9.611 1.00 84.75 87 TYR A N 1
ATOM 680 C CA . TYR A 1 87 ? 9.421 3.256 -10.324 1.00 84.75 87 TYR A CA 1
ATOM 681 C C . TYR A 1 87 ? 9.107 3.259 -11.829 1.00 84.75 87 TYR A C 1
ATOM 683 O O . TYR A 1 87 ? 9.974 2.908 -12.630 1.00 84.75 87 TYR A O 1
ATOM 691 N N . ILE A 1 88 ? 7.893 3.665 -12.228 1.00 83.12 88 ILE A N 1
ATOM 692 C CA . ILE A 1 88 ? 7.520 3.811 -13.650 1.00 83.12 88 ILE A CA 1
ATOM 693 C C . ILE A 1 88 ? 8.386 4.882 -14.314 1.00 83.12 88 ILE A C 1
ATOM 695 O O . ILE A 1 88 ? 8.861 4.692 -15.428 1.00 83.12 88 ILE A O 1
ATOM 699 N N . PHE A 1 89 ? 8.613 5.993 -13.615 1.00 80.75 89 PHE A N 1
ATOM 700 C CA . PHE A 1 89 ? 9.380 7.134 -14.109 1.00 80.75 89 PHE A CA 1
ATOM 701 C C . PHE A 1 89 ? 10.870 7.078 -13.736 1.00 80.75 89 PHE A C 1
ATOM 703 O O . PHE A 1 89 ? 11.538 8.109 -13.737 1.00 80.75 89 PHE A O 1
ATOM 710 N N . ARG A 1 90 ? 11.417 5.889 -13.447 1.00 74.06 90 ARG A N 1
ATOM 711 C CA . ARG A 1 90 ? 12.808 5.727 -12.981 1.00 74.06 90 ARG A CA 1
ATOM 712 C C . ARG A 1 90 ? 13.876 6.262 -13.941 1.00 74.06 90 ARG A C 1
ATOM 714 O O . ARG A 1 90 ? 14.988 6.523 -13.505 1.00 74.06 90 ARG A O 1
ATOM 721 N N . ASP A 1 91 ? 13.545 6.414 -15.223 1.00 67.88 91 ASP A N 1
ATOM 722 C CA . ASP A 1 91 ? 14.472 6.888 -16.258 1.00 67.88 91 ASP A CA 1
ATOM 723 C C . ASP A 1 91 ? 14.668 8.423 -16.232 1.00 67.88 91 ASP A C 1
ATOM 725 O O . ASP A 1 91 ? 15.474 8.959 -16.990 1.00 67.88 91 ASP A O 1
ATOM 729 N N . ILE A 1 92 ? 13.949 9.151 -15.366 1.00 67.50 92 ILE A N 1
ATOM 730 C CA . ILE A 1 92 ? 14.115 10.600 -15.179 1.00 67.50 92 ILE A CA 1
ATOM 731 C C . ILE A 1 92 ? 15.319 10.875 -14.259 1.00 67.50 92 ILE A C 1
ATOM 733 O O . ILE A 1 92 ? 15.379 10.377 -13.135 1.00 67.50 92 ILE A O 1
ATOM 737 N N . GLU A 1 93 ? 16.238 11.744 -14.697 1.00 59.69 93 GLU A N 1
ATOM 738 C CA . GLU A 1 93 ? 17.504 12.073 -14.009 1.00 59.69 93 GLU A CA 1
ATOM 739 C C . GLU A 1 93 ? 17.349 12.483 -12.530 1.00 59.69 93 GLU A C 1
ATOM 741 O O . GLU A 1 93 ? 18.214 12.191 -11.702 1.00 59.69 93 GLU A O 1
ATOM 746 N N . THR A 1 94 ? 16.233 13.120 -12.165 1.00 59.75 94 THR A N 1
ATOM 747 C CA . THR A 1 94 ? 15.939 13.547 -10.786 1.00 59.75 94 THR A CA 1
ATOM 748 C C . THR A 1 94 ? 15.667 12.386 -9.831 1.00 59.75 94 THR A C 1
ATOM 750 O O . THR A 1 94 ? 15.948 12.498 -8.638 1.00 59.75 94 THR A O 1
ATOM 753 N N . ILE A 1 95 ? 15.146 11.265 -10.333 1.00 60.16 95 ILE A N 1
ATOM 754 C CA . ILE A 1 95 ? 14.846 10.068 -9.539 1.00 60.16 95 ILE A CA 1
ATOM 755 C C . ILE A 1 95 ? 16.123 9.233 -9.362 1.00 60.16 95 ILE A C 1
ATOM 757 O O . ILE A 1 95 ? 16.372 8.715 -8.275 1.00 60.16 95 ILE A O 1
ATOM 761 N N . THR A 1 96 ? 17.001 9.204 -10.366 1.00 59.44 96 THR A N 1
ATOM 762 C CA . THR A 1 96 ? 18.295 8.500 -10.321 1.00 59.44 96 THR A CA 1
ATOM 763 C C . THR A 1 96 ? 19.228 9.019 -9.222 1.00 59.44 96 THR A C 1
ATOM 765 O O . THR A 1 96 ? 19.970 8.238 -8.634 1.00 59.44 96 THR A O 1
ATOM 768 N N . TYR A 1 97 ? 19.177 10.315 -8.890 1.00 60.06 97 TYR A N 1
ATOM 769 C CA . TYR A 1 97 ? 19.978 10.877 -7.793 1.00 60.06 97 TYR A CA 1
ATOM 770 C C . TYR A 1 97 ? 19.496 10.418 -6.405 1.00 60.06 97 TYR A C 1
ATOM 772 O O . TYR A 1 97 ? 20.293 10.272 -5.480 1.00 60.06 97 TYR A O 1
ATOM 780 N N . LEU A 1 98 ? 18.189 10.182 -6.255 1.00 60.47 98 LEU A N 1
ATOM 781 C CA . LEU A 1 98 ? 17.576 9.773 -4.991 1.00 60.47 98 LEU A CA 1
ATOM 782 C C . LEU A 1 98 ? 17.637 8.249 -4.770 1.00 60.47 98 LEU A C 1
ATOM 784 O O . LEU A 1 98 ? 17.472 7.789 -3.640 1.00 60.47 98 LEU A O 1
ATOM 788 N N . LEU A 1 99 ? 17.859 7.466 -5.833 1.00 61.66 99 LEU A N 1
ATOM 789 C CA . LEU A 1 99 ? 17.914 6.004 -5.796 1.00 61.66 99 LEU A CA 1
ATOM 790 C C . LEU A 1 99 ? 19.349 5.493 -6.029 1.00 61.66 99 LEU A C 1
ATOM 792 O O . LEU A 1 99 ? 19.786 5.382 -7.176 1.00 61.66 99 LEU A O 1
ATOM 796 N N . PRO A 1 100 ? 20.083 5.111 -4.971 1.00 60.97 100 PRO A N 1
ATOM 797 C CA . PRO A 1 100 ? 21.388 4.483 -5.126 1.00 60.97 100 PRO A CA 1
ATOM 798 C C . PRO A 1 100 ? 21.238 3.077 -5.729 1.00 60.97 100 PRO A C 1
ATOM 800 O O . PRO A 1 100 ? 20.633 2.193 -5.125 1.00 60.97 100 PRO A O 1
ATOM 803 N N . GLY A 1 101 ? 21.800 2.857 -6.920 1.00 58.75 101 GLY A N 1
ATOM 804 C CA . GLY A 1 101 ? 21.848 1.538 -7.557 1.00 58.75 101 GLY A CA 1
ATOM 805 C C . GLY A 1 101 ? 22.086 1.610 -9.064 1.00 58.75 101 GLY A C 1
ATOM 806 O O . GLY A 1 101 ? 21.421 2.366 -9.765 1.00 58.75 101 GLY A O 1
ATOM 807 N N . LEU A 1 102 ? 23.025 0.803 -9.569 1.00 60.50 102 LEU A N 1
ATOM 808 C CA . LEU A 1 102 ? 23.306 0.675 -11.008 1.00 60.50 102 LEU A CA 1
ATOM 809 C C . LEU A 1 102 ? 22.250 -0.185 -11.728 1.00 60.50 102 LEU A C 1
ATOM 811 O O . LEU A 1 102 ? 22.122 -0.105 -12.947 1.00 60.50 102 LEU A O 1
ATOM 815 N N . HIS A 1 103 ? 21.507 -1.020 -10.987 1.00 70.88 103 HIS A N 1
ATOM 816 C CA . HIS A 1 103 ? 20.579 -2.007 -11.537 1.00 70.88 103 HIS A CA 1
ATOM 817 C C . HIS A 1 103 ? 19.117 -1.738 -11.135 1.00 70.88 103 HIS A C 1
ATOM 819 O O . HIS A 1 103 ? 18.817 -1.328 -10.014 1.00 70.88 103 HIS A O 1
ATOM 825 N N . LYS A 1 104 ? 18.174 -2.068 -12.030 1.00 71.31 104 LYS A N 1
ATOM 826 C CA . LYS A 1 104 ? 16.711 -1.879 -11.874 1.00 71.31 104 LYS A CA 1
ATOM 827 C C . LYS A 1 104 ? 16.122 -2.452 -10.573 1.00 71.31 104 LYS A C 1
ATOM 829 O O . LYS A 1 104 ? 15.119 -1.949 -10.070 1.00 71.31 104 LYS A O 1
ATOM 834 N N . TYR A 1 105 ? 16.721 -3.514 -10.037 1.00 75.44 105 TYR A N 1
ATOM 835 C CA . TYR A 1 105 ? 16.253 -4.173 -8.813 1.00 75.44 105 TYR A CA 1
ATOM 836 C C . TYR A 1 105 ? 16.708 -3.453 -7.538 1.00 75.44 105 TYR A C 1
ATOM 838 O O . TYR A 1 105 ? 15.941 -3.400 -6.581 1.00 75.44 105 TYR A O 1
ATOM 846 N N . ASP A 1 106 ? 17.891 -2.838 -7.541 1.00 80.56 106 ASP A N 1
ATOM 847 C CA . ASP A 1 106 ? 18.395 -2.057 -6.401 1.00 80.56 106 ASP A CA 1
ATOM 848 C C . ASP A 1 106 ? 17.565 -0.781 -6.213 1.00 80.56 106 ASP A C 1
ATOM 850 O O . ASP A 1 106 ? 17.190 -0.396 -5.102 1.00 80.56 106 ASP A O 1
ATOM 854 N N . GLN A 1 107 ? 17.179 -0.173 -7.335 1.00 80.75 107 GLN A N 1
ATOM 855 C CA . GLN A 1 107 ? 16.244 0.944 -7.368 1.00 80.75 107 GLN A CA 1
ATOM 856 C C . GLN A 1 107 ? 14.872 0.556 -6.794 1.00 80.75 107 GLN A C 1
ATOM 858 O O . GLN A 1 107 ? 14.320 1.258 -5.950 1.00 80.75 107 GLN A O 1
ATOM 863 N N . LEU A 1 108 ? 14.330 -0.605 -7.175 1.00 85.44 108 LEU A N 1
ATOM 864 C CA . LEU A 1 108 ? 13.072 -1.085 -6.600 1.00 85.44 108 LEU A CA 1
ATOM 865 C C . LEU A 1 108 ? 13.197 -1.343 -5.088 1.00 85.44 108 LEU A C 1
ATOM 867 O O . LEU A 1 108 ? 12.302 -0.972 -4.326 1.00 85.44 108 LEU A O 1
ATOM 871 N N . LEU A 1 109 ? 14.304 -1.949 -4.646 1.00 86.81 109 LEU A N 1
ATOM 872 C CA . LEU A 1 109 ? 14.556 -2.252 -3.237 1.00 86.81 109 LEU A CA 1
ATOM 873 C C . LEU A 1 109 ? 14.611 -0.983 -2.379 1.00 86.81 109 LEU A C 1
ATOM 875 O O . LEU A 1 109 ? 13.986 -0.936 -1.318 1.00 86.81 109 LEU A O 1
ATOM 879 N N . SER A 1 110 ? 15.325 0.045 -2.840 1.00 87.12 110 SER A N 1
ATOM 880 C CA . SER A 1 110 ? 15.421 1.322 -2.126 1.00 87.12 110 SER A CA 1
ATOM 881 C C . SER A 1 110 ? 14.055 2.000 -1.994 1.00 87.12 110 SER A C 1
ATOM 883 O O . SER A 1 110 ? 13.681 2.371 -0.881 1.00 87.12 110 SER A O 1
ATOM 885 N N . ILE A 1 111 ? 13.251 2.053 -3.068 1.00 88.44 111 ILE A N 1
ATOM 886 C CA . ILE A 1 111 ? 11.861 2.548 -3.011 1.00 88.44 111 ILE A CA 1
ATOM 887 C C . ILE A 1 111 ? 11.061 1.791 -1.944 1.00 88.44 111 ILE A C 1
ATOM 889 O O . ILE A 1 111 ? 10.404 2.405 -1.101 1.00 88.44 111 ILE A O 1
ATOM 893 N N . CYS A 1 112 ? 11.127 0.457 -1.958 1.00 90.56 112 CYS A N 1
ATOM 894 C CA . CYS A 1 112 ? 10.406 -0.375 -0.998 1.00 90.56 112 CYS A CA 1
ATOM 895 C C . CYS A 1 112 ? 10.811 -0.056 0.446 1.00 90.56 112 CYS A C 1
ATOM 897 O O . CYS A 1 112 ? 9.954 0.085 1.320 1.00 90.56 112 CYS A O 1
ATOM 899 N N . LEU A 1 113 ? 12.112 0.101 0.695 1.00 91.56 113 LEU A N 1
ATOM 900 C CA . LEU A 1 113 ? 12.640 0.415 2.016 1.00 91.56 113 LEU A CA 1
ATOM 901 C C . LEU A 1 113 ? 12.166 1.791 2.501 1.00 91.56 113 LEU A C 1
ATOM 903 O O . LEU A 1 113 ? 11.700 1.901 3.636 1.00 91.56 113 LEU A O 1
ATOM 907 N N . TYR A 1 114 ? 12.195 2.814 1.640 1.00 91.25 114 TYR A N 1
ATOM 908 C CA . TYR A 1 114 ? 11.672 4.140 1.977 1.00 91.25 114 TYR A CA 1
ATOM 909 C C . TYR A 1 114 ? 10.182 4.101 2.332 1.00 91.25 114 TYR A C 1
ATOM 911 O O . TYR A 1 114 ? 9.787 4.669 3.351 1.00 91.25 114 TYR A O 1
ATOM 919 N N . ILE A 1 115 ? 9.359 3.397 1.543 1.00 93.75 115 ILE A N 1
ATOM 920 C CA . ILE A 1 115 ? 7.916 3.265 1.805 1.00 93.75 115 ILE A CA 1
ATOM 921 C C . ILE A 1 115 ? 7.664 2.565 3.138 1.00 93.75 115 ILE A C 1
ATOM 923 O O . ILE A 1 115 ? 6.832 3.026 3.918 1.00 93.75 115 ILE A O 1
ATOM 927 N N . ILE A 1 116 ? 8.374 1.470 3.416 1.00 93.81 116 ILE A N 1
ATOM 928 C CA . ILE A 1 116 ? 8.190 0.705 4.652 1.00 93.81 116 ILE A CA 1
ATOM 929 C C . ILE A 1 116 ? 8.574 1.552 5.867 1.00 93.81 116 ILE A C 1
ATOM 931 O O . ILE A 1 116 ? 7.776 1.667 6.798 1.00 93.81 116 ILE A O 1
ATOM 935 N N . VAL A 1 117 ? 9.757 2.171 5.857 1.00 94.88 117 VAL A N 1
ATOM 936 C CA . VAL A 1 117 ? 10.240 2.986 6.983 1.00 94.88 117 VAL A CA 1
ATOM 937 C C . VAL A 1 117 ? 9.294 4.158 7.242 1.00 94.88 117 VAL A C 1
ATOM 939 O O . VAL A 1 117 ? 8.826 4.338 8.367 1.00 94.88 117 VAL A O 1
ATOM 942 N N . PHE A 1 118 ? 8.945 4.915 6.199 1.00 94.88 118 PHE A N 1
ATOM 943 C CA . PHE A 1 118 ? 8.018 6.040 6.312 1.00 94.88 118 PHE A CA 1
ATOM 944 C C . PHE A 1 118 ? 6.629 5.584 6.779 1.00 94.88 118 PHE A C 1
ATOM 946 O O . PHE A 1 118 ? 6.047 6.165 7.699 1.00 94.88 118 PHE A O 1
ATOM 953 N N . GLY A 1 119 ? 6.128 4.491 6.201 1.00 93.31 119 GLY A N 1
ATOM 954 C CA . GLY A 1 119 ? 4.843 3.899 6.538 1.00 93.31 119 GLY A CA 1
ATOM 955 C C . GLY A 1 119 ? 4.745 3.484 8.004 1.00 93.31 119 GLY A C 1
ATOM 956 O O . GLY A 1 119 ? 3.743 3.784 8.657 1.00 93.31 119 GLY A O 1
ATOM 957 N N . PHE A 1 120 ? 5.794 2.864 8.553 1.00 94.31 120 PHE A N 1
ATOM 958 C CA . PHE A 1 120 ? 5.861 2.544 9.978 1.00 94.31 120 PHE A CA 1
ATOM 959 C C . PHE A 1 120 ? 5.851 3.800 10.844 1.00 94.31 120 PHE A C 1
ATOM 961 O O . PHE A 1 120 ? 5.037 3.872 11.764 1.00 94.31 120 PHE A O 1
ATOM 968 N N . CYS A 1 121 ? 6.682 4.802 10.540 1.00 94.69 121 CYS A N 1
ATOM 969 C CA . CYS A 1 121 ? 6.730 6.051 11.304 1.00 94.69 121 CYS A CA 1
ATOM 970 C C . CYS A 1 121 ? 5.341 6.697 11.428 1.00 94.69 121 CYS A C 1
ATOM 972 O O . CYS A 1 121 ? 4.907 7.039 12.528 1.00 94.69 121 CYS A O 1
ATOM 974 N N . ILE A 1 122 ? 4.598 6.792 10.325 1.00 93.88 122 ILE A N 1
ATOM 975 C CA . ILE A 1 122 ? 3.265 7.414 10.309 1.00 93.88 122 ILE A CA 1
ATOM 976 C C . ILE A 1 122 ? 2.222 6.558 11.008 1.00 93.88 122 ILE A C 1
ATOM 978 O O . ILE A 1 122 ? 1.388 7.096 11.734 1.00 93.88 122 ILE A O 1
ATOM 982 N N . CYS A 1 123 ? 2.267 5.235 10.837 1.00 92.06 123 CYS A N 1
ATOM 983 C CA . CYS A 1 123 ? 1.351 4.344 11.545 1.00 92.06 123 CYS A CA 1
ATOM 984 C C . CYS A 1 123 ? 1.590 4.388 13.061 1.00 92.06 123 CYS A C 1
ATOM 986 O O . CYS A 1 123 ? 0.622 4.422 13.821 1.00 92.06 123 CYS A O 1
ATOM 988 N N . PHE A 1 124 ? 2.849 4.461 13.510 1.00 92.25 124 PHE A N 1
ATOM 989 C CA . PHE A 1 124 ? 3.185 4.629 14.926 1.00 92.25 124 PHE A CA 1
ATOM 990 C C . PHE A 1 124 ? 2.726 5.986 15.468 1.00 92.25 124 PHE A C 1
ATOM 992 O O . PHE A 1 124 ? 2.070 6.021 16.510 1.00 92.25 124 PHE A O 1
ATOM 999 N N . ILE A 1 125 ? 2.991 7.087 14.755 1.00 92.50 125 ILE A N 1
ATOM 1000 C CA . ILE A 1 125 ? 2.519 8.430 15.137 1.00 92.50 125 ILE A CA 1
ATOM 1001 C C . ILE A 1 125 ? 0.988 8.467 15.196 1.00 92.50 125 ILE A C 1
ATOM 1003 O O . ILE A 1 125 ? 0.418 8.965 16.166 1.00 92.50 125 ILE A O 1
ATOM 1007 N N . GLY A 1 126 ? 0.308 7.892 14.203 1.00 89.56 126 GLY A N 1
ATOM 1008 C CA . GLY A 1 126 ? -1.150 7.815 14.163 1.00 89.56 126 GLY A CA 1
ATOM 1009 C C . GLY A 1 126 ? -1.728 7.003 15.324 1.00 89.56 126 GLY A C 1
ATOM 1010 O O . GLY A 1 126 ? -2.680 7.439 15.971 1.00 89.56 126 GLY A O 1
ATOM 1011 N N . ALA A 1 127 ? -1.130 5.850 15.635 1.00 89.12 127 ALA A N 1
ATOM 1012 C CA . ALA A 1 127 ? -1.547 5.023 16.764 1.00 89.12 127 ALA A CA 1
ATOM 1013 C C . ALA A 1 127 ? -1.309 5.716 18.119 1.00 89.12 127 ALA A C 1
ATOM 1015 O O . ALA A 1 127 ? -2.149 5.611 19.016 1.00 89.12 127 ALA A O 1
ATOM 1016 N N . LEU A 1 128 ? -0.199 6.447 18.268 1.00 87.88 128 LEU A N 1
ATOM 1017 C CA . LEU A 1 128 ? 0.090 7.259 19.453 1.00 87.88 128 LEU A CA 1
ATOM 1018 C C . LEU A 1 128 ? -0.912 8.410 19.593 1.00 87.88 128 LEU A C 1
ATOM 1020 O O . LEU A 1 128 ? -1.505 8.567 20.657 1.00 87.88 128 LEU A O 1
ATOM 1024 N N . SER A 1 129 ? -1.159 9.164 18.521 1.00 87.25 129 SER A N 1
ATOM 1025 C CA . SER A 1 129 ? -2.103 10.289 18.505 1.00 87.25 129 SER A CA 1
ATOM 1026 C C . SER A 1 129 ? -3.512 9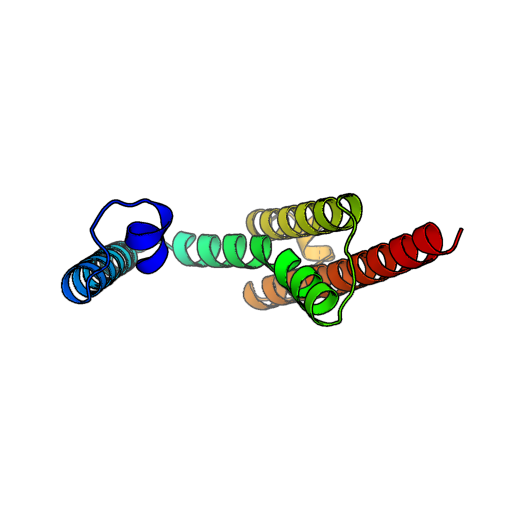.864 18.935 1.00 87.25 129 SER A C 1
ATOM 1028 O O . SER A 1 129 ? -4.097 10.491 19.817 1.00 87.25 129 SER A O 1
ATOM 1030 N N . ASN A 1 130 ? -4.012 8.734 18.426 1.00 83.44 130 ASN A N 1
ATOM 1031 C CA . ASN A 1 130 ? -5.300 8.182 18.856 1.00 83.44 130 ASN A CA 1
ATOM 1032 C C . ASN A 1 130 ? -5.328 7.801 20.345 1.00 83.44 130 ASN A C 1
ATOM 1034 O O . ASN A 1 130 ? -6.354 7.963 21.000 1.00 83.44 130 ASN A O 1
ATOM 1038 N N . ARG A 1 131 ? -4.217 7.297 20.902 1.00 77.31 131 ARG A N 1
ATOM 1039 C CA . ARG A 1 131 ? -4.124 6.991 22.340 1.00 77.31 131 ARG A CA 1
ATOM 1040 C C . ARG A 1 131 ? -4.131 8.250 23.205 1.00 77.31 131 ARG A C 1
ATOM 1042 O O . ARG A 1 131 ? -4.691 8.204 24.295 1.00 77.31 131 ARG A O 1
ATOM 1049 N N . PHE A 1 132 ? -3.522 9.342 22.742 1.00 71.94 132 PHE A N 1
ATOM 1050 C CA . PHE A 1 132 ? -3.560 10.627 23.445 1.00 71.94 132 PHE A CA 1
ATOM 1051 C C . PHE A 1 132 ? -4.958 11.246 23.416 1.00 71.94 132 PHE A C 1
ATOM 1053 O O . PHE A 1 132 ? -5.454 11.644 24.463 1.00 71.94 132 PHE A O 1
ATOM 1060 N N . LEU A 1 133 ? -5.625 11.241 22.258 1.00 71.19 133 LEU A N 1
ATOM 1061 C CA . LEU A 1 133 ? -6.996 11.745 22.123 1.00 71.19 133 LEU A CA 1
ATOM 1062 C C . LEU A 1 133 ? -8.019 10.933 22.928 1.00 71.19 133 LEU A C 1
ATOM 1064 O O . LEU A 1 133 ? -9.015 11.486 23.361 1.00 71.19 133 LEU A O 1
ATOM 1068 N N . ALA A 1 134 ? -7.777 9.639 23.154 1.00 66.56 134 ALA A N 1
ATOM 1069 C CA . ALA A 1 134 ? -8.633 8.808 24.003 1.00 66.56 134 ALA A CA 1
ATOM 1070 C C . ALA A 1 134 ? -8.402 9.004 25.516 1.00 66.56 134 ALA A C 1
ATOM 1072 O O . ALA A 1 134 ? -9.169 8.468 26.314 1.00 66.56 134 ALA A O 1
ATOM 1073 N N . LYS A 1 135 ? -7.319 9.686 25.916 1.00 57.81 135 LYS A N 1
ATOM 1074 C CA . LYS A 1 135 ? -6.992 9.983 27.321 1.00 57.81 135 LYS A CA 1
ATOM 1075 C C . LYS A 1 135 ? -7.363 11.408 27.752 1.00 57.81 135 LYS A C 1
ATOM 1077 O O . LYS A 1 135 ? -7.383 11.645 28.957 1.00 57.81 135 LYS A O 1
ATOM 1082 N N . ALA A 1 136 ? -7.562 12.323 26.804 1.00 53.97 136 ALA A N 1
ATOM 1083 C CA . ALA A 1 136 ? -8.040 13.687 27.039 1.00 53.97 136 ALA A CA 1
ATOM 1084 C C . ALA A 1 136 ? -9.569 13.706 27.156 1.00 53.97 136 ALA A C 1
ATOM 1086 O O . ALA A 1 136 ? -10.070 14.530 27.949 1.00 53.97 136 ALA A O 1
#

Sequence (136 aa):
SARLVIDEFYIFKRSIKNGRIAMSTFMAFGLLFTLFPSQSLFDAVAVTGTASMFLTPVMIVTFLGGKIPIWAYIITWFFSMIGAFAYIFRDIETITYLLPGLHKYDQLLSICLYIIVFGFCICFIGALSNRFLAKA

Radius of gyration: 19.49 Å; chains: 1; bounding box: 45×42×52 Å

Foldseek 3Di:
DLCCVCPVVVVDDDDPVSSVVSVVVVVVVVVVVVVDDDPVVVLVCLLVVLLCLLVVLVVVCVVVVFDADPVLSVVLNVLSNVLSVLLVVVVDPVSPVVQPDPDSVSSSVSSSVVSNVVSNVSRVVRSVVVVVVVVD

pLDDT: mean 83.04, std 10.98, range [53.97, 95.69]

Secondary structure (DSSP, 8-state):
-HHIIIIIS-SS-S-HHHHHHHHHHHHHHHHHHHHS--THHHHHHHHHHHHHTTHHHHHHHHHTT----HHHHHHHHHHHHHHHHHHHTTTSHHHHHHS--SSHHHHHHHHHHHHHHHHHHHHHHHHHHHHHHTT-